Protein AF-A0AAP0RG87-F1 (afdb_monomer)

Foldseek 3Di:
DDDDDDDDDDDDDDDDDDDDDDDDDDDDDPDPPDDPPDDDDDPQPPDPVSVVVVVVVVVVVVVPDDDCVVVPPDDPDDDDDDPPVVPDAADFDWDADPVRDIDTDGDDPDPDPDDDDDDDDPDDPVPDD

Nearest PDB structures (foldseek):
  8e73-assembly1_A  TM=8.965E-01  e=1.143E-07  Vigna radiata
  8bq5-assembly1_AB  TM=8.873E-01  e=6.542E-08  Arabidopsis thaliana
  8yt8-assembly1_D  TM=1.888E-01  e=2.821E+00  Mus musculus

Organism: Liquidambar formosana (NCBI:txid63359)

InterPro domains:
  IPR011249 Metalloenzyme, LuxS/M16 peptidase-like [SSF63411] (90-128)
  IPR050361 Mitochondrial Processing Peptidase/Ubiquinol-cytochrome c Reductase Complex [PTHR11851] (78-129)

Secondary structure (DSSP, 8-state):
---------------------------------PPPPPPPPPPTTSSHHHHHHHHHHHHHHHHSS--GGGGSS--SS------GGG-----EEEEE-TTS-EEEEE--TTT-S--------S--GGG--

Structure (mmCIF, N/CA/C/O backbone):
data_AF-A0AAP0RG87-F1
#
_entry.id   AF-A0AAP0RG87-F1
#
loop_
_atom_site.group_PDB
_atom_site.id
_atom_site.type_symbol
_atom_site.label_atom_id
_atom_site.label_alt_id
_atom_site.label_comp_id
_atom_site.label_asym_id
_atom_site.label_entity_id
_atom_site.label_seq_id
_atom_site.pdbx_PDB_ins_code
_atom_site.Cartn_x
_atom_site.Cartn_y
_atom_site.Cartn_z
_atom_site.occupancy
_atom_site.B_iso_or_equiv
_atom_site.auth_seq_id
_atom_site.auth_comp_id
_atom_site.auth_asym_id
_atom_site.auth_atom_id
_atom_site.pdbx_PDB_model_num
ATOM 1 N N . MET A 1 1 ? 8.189 47.961 -40.232 1.00 39.00 1 MET A N 1
ATOM 2 C CA . MET A 1 1 ? 9.421 48.738 -40.489 1.00 39.00 1 MET A CA 1
ATOM 3 C C . MET A 1 1 ? 10.476 47.765 -41.029 1.00 39.00 1 MET A C 1
ATOM 5 O O . MET A 1 1 ? 11.170 47.160 -40.237 1.00 39.00 1 MET A O 1
ATOM 9 N N . ALA A 1 2 ? 10.445 47.271 -42.273 1.00 48.44 2 ALA A N 1
ATOM 10 C CA . ALA A 1 2 ? 10.658 47.932 -43.572 1.00 48.44 2 ALA A CA 1
ATOM 11 C C . ALA A 1 2 ? 11.937 48.786 -43.612 1.00 48.44 2 ALA A C 1
ATOM 13 O O . ALA A 1 2 ? 11.927 49.818 -42.962 1.00 48.44 2 ALA A O 1
ATOM 14 N N . ILE A 1 3 ? 12.965 48.323 -44.353 1.00 51.34 3 ILE A N 1
ATOM 15 C CA . ILE A 1 3 ? 14.117 49.007 -45.018 1.00 51.34 3 ILE A CA 1
ATOM 16 C C . ILE A 1 3 ? 15.041 47.841 -45.476 1.00 51.34 3 ILE A C 1
ATOM 18 O O . ILE A 1 3 ? 15.583 47.149 -44.626 1.00 51.34 3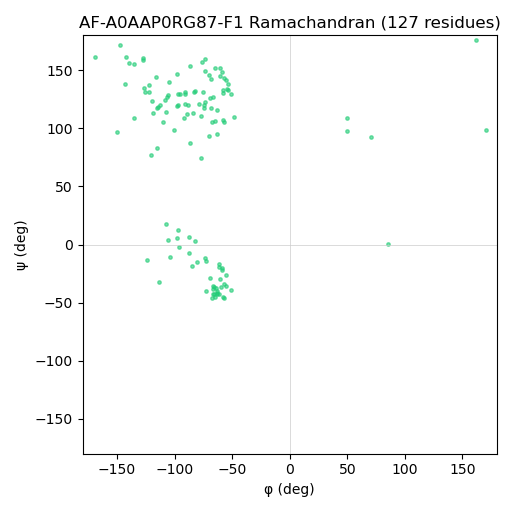 ILE A O 1
ATOM 22 N N . ARG A 1 4 ? 15.093 47.322 -46.717 1.00 48.31 4 ARG A N 1
ATOM 23 C CA . ARG A 1 4 ? 15.443 47.853 -48.059 1.00 48.31 4 ARG A CA 1
ATOM 24 C C . ARG A 1 4 ? 16.773 48.619 -48.128 1.00 48.31 4 ARG A C 1
ATOM 26 O O . ARG A 1 4 ? 16.767 49.819 -47.925 1.00 48.31 4 ARG A O 1
ATOM 33 N N . HIS A 1 5 ? 17.851 47.950 -48.555 1.00 48.91 5 HIS A N 1
ATOM 34 C CA . HIS A 1 5 ? 19.016 48.569 -49.217 1.00 48.91 5 HIS A CA 1
ATOM 35 C C . HIS A 1 5 ? 19.658 47.548 -50.189 1.00 48.91 5 HIS A C 1
ATOM 37 O O . HIS A 1 5 ? 20.165 46.525 -49.751 1.00 48.91 5 HIS A O 1
ATOM 43 N N . LEU A 1 6 ? 19.337 47.582 -51.490 1.00 52.28 6 LEU A N 1
ATOM 44 C CA . LEU A 1 6 ? 19.984 48.315 -52.604 1.00 52.28 6 LEU A CA 1
ATOM 45 C C . LEU A 1 6 ? 21.370 47.766 -53.010 1.00 52.28 6 LEU A C 1
ATOM 47 O O . LEU A 1 6 ? 22.403 48.169 -52.488 1.00 52.28 6 LEU A O 1
ATOM 51 N N . LEU A 1 7 ? 21.356 46.860 -53.998 1.00 49.69 7 LEU A N 1
ATOM 52 C CA . LEU A 1 7 ? 22.506 46.421 -54.794 1.00 49.69 7 LEU A CA 1
ATOM 53 C C . LEU A 1 7 ? 22.804 47.472 -55.874 1.00 49.69 7 LEU A C 1
ATOM 55 O O . LEU A 1 7 ? 21.949 47.735 -56.720 1.00 49.69 7 LEU A O 1
ATOM 59 N N . ASN A 1 8 ? 24.012 48.038 -55.875 1.00 39.75 8 ASN A N 1
ATOM 60 C CA . ASN A 1 8 ? 24.486 48.919 -56.944 1.00 39.75 8 ASN A CA 1
ATOM 61 C C . ASN A 1 8 ? 25.242 48.112 -58.010 1.00 39.75 8 ASN A C 1
ATOM 63 O O . ASN A 1 8 ? 26.363 47.655 -57.797 1.00 39.75 8 ASN A O 1
ATOM 67 N N . LEU A 1 9 ? 24.607 47.970 -59.174 1.00 48.91 9 LEU A N 1
ATOM 68 C CA . LEU A 1 9 ? 25.197 47.499 -60.425 1.00 48.91 9 LEU A CA 1
ATOM 69 C C . LEU A 1 9 ? 26.070 48.605 -61.029 1.00 48.91 9 LEU A C 1
ATOM 71 O O . LEU A 1 9 ? 25.559 49.648 -61.432 1.00 48.91 9 LEU A O 1
ATOM 75 N N . THR A 1 10 ? 27.372 48.366 -61.173 1.00 47.16 10 THR A N 1
ATOM 76 C CA . THR A 1 10 ? 28.251 49.212 -61.991 1.00 47.16 10 THR A CA 1
ATOM 77 C C . THR A 1 10 ? 28.497 48.551 -63.344 1.00 47.16 10 THR A C 1
ATOM 79 O O . THR A 1 10 ? 29.318 47.657 -63.522 1.00 47.16 10 THR A O 1
ATOM 82 N N . ARG A 1 11 ? 27.726 49.015 -64.329 1.00 49.91 11 ARG A N 1
ATOM 83 C CA . ARG A 1 11 ? 27.830 48.673 -65.749 1.00 49.91 11 ARG A CA 1
ATOM 84 C C . ARG A 1 11 ? 28.894 49.581 -66.377 1.00 49.91 11 ARG A C 1
ATOM 86 O O . ARG A 1 11 ? 28.685 50.788 -66.457 1.00 49.91 11 ARG A O 1
ATOM 93 N N . ARG A 1 12 ? 30.033 49.034 -66.814 1.00 50.28 12 ARG A N 1
ATOM 94 C CA . ARG A 1 12 ? 31.008 49.777 -67.637 1.00 50.28 12 ARG A CA 1
ATOM 95 C C . ARG A 1 12 ? 30.703 49.574 -69.127 1.00 50.28 12 ARG A C 1
ATOM 97 O O . ARG A 1 12 ? 30.523 48.428 -69.536 1.00 50.28 12 ARG A O 1
ATOM 104 N N . PRO A 1 13 ? 30.648 50.642 -69.942 1.00 44.91 13 PRO A N 1
ATOM 105 C CA . PRO A 1 13 ? 30.472 50.535 -71.381 1.00 44.91 13 PRO A CA 1
ATOM 106 C C . PRO A 1 13 ? 31.841 50.472 -72.067 1.00 44.91 13 PRO A C 1
ATOM 108 O O . PRO A 1 13 ? 32.687 51.335 -71.845 1.00 44.91 13 PRO A O 1
ATOM 111 N N . HIS A 1 14 ? 32.045 49.496 -72.949 1.00 44.25 14 HIS A N 1
ATOM 112 C CA . HIS A 1 14 ? 33.116 49.566 -73.941 1.00 44.25 14 HIS A CA 1
ATOM 113 C C . HIS A 1 14 ? 32.503 49.690 -75.337 1.00 44.25 14 HIS A C 1
ATOM 115 O O . HIS A 1 14 ? 31.679 48.883 -75.762 1.00 44.25 14 HIS A O 1
ATOM 121 N N . LYS A 1 15 ? 32.871 50.798 -75.983 1.00 51.25 15 LYS A N 1
ATOM 122 C CA . LYS A 1 15 ? 32.462 51.268 -77.308 1.00 51.25 15 LYS A CA 1
ATOM 123 C C . LYS A 1 15 ? 33.148 50.426 -78.402 1.00 51.25 15 LYS A C 1
ATOM 125 O O . LYS A 1 15 ? 34.271 49.977 -78.169 1.00 51.25 15 LYS A O 1
ATOM 130 N N . PRO A 1 16 ? 32.523 50.217 -79.575 1.00 45.22 16 PRO A N 1
ATOM 131 C CA . PRO A 1 16 ? 33.087 49.380 -80.625 1.00 45.22 16 PRO A CA 1
ATOM 132 C C . PRO A 1 16 ? 34.109 50.166 -81.452 1.00 45.22 16 PRO A C 1
ATOM 134 O O . PRO A 1 16 ? 33.824 51.275 -81.902 1.00 45.22 16 PRO A O 1
ATOM 137 N N . SER A 1 17 ? 35.276 49.569 -81.683 1.00 44.00 17 SER A N 1
ATOM 138 C CA . SER A 1 17 ? 36.243 50.049 -82.670 1.00 44.00 17 SER A CA 1
ATOM 139 C C . SER A 1 17 ? 36.275 49.064 -83.831 1.00 44.00 17 SER A C 1
ATOM 141 O O . SER A 1 17 ? 36.790 47.954 -83.717 1.00 44.00 17 SER A O 1
ATOM 143 N N . SER A 1 18 ? 35.662 49.479 -84.935 1.00 48.53 18 SER A N 1
ATOM 144 C CA . SER A 1 18 ? 35.679 48.815 -86.231 1.00 48.53 18 SER A CA 1
ATOM 145 C C . SER A 1 18 ? 37.030 49.014 -86.912 1.00 48.53 18 SER A C 1
ATOM 147 O O . SER A 1 18 ? 37.386 50.149 -87.226 1.00 48.53 18 SER A O 1
ATOM 149 N N . LEU A 1 19 ? 37.731 47.923 -87.212 1.00 46.28 19 LEU A N 1
ATOM 150 C CA . LEU A 1 19 ? 38.788 47.894 -88.220 1.00 46.28 19 LEU A CA 1
ATOM 151 C C . LEU A 1 19 ? 38.605 46.637 -89.075 1.00 46.28 19 LEU A C 1
ATOM 153 O O . LEU A 1 19 ? 38.775 45.504 -88.635 1.00 46.28 19 LEU A O 1
ATOM 157 N N . THR A 1 20 ? 38.178 46.896 -90.302 1.00 49.09 20 THR A N 1
ATOM 158 C CA . THR A 1 20 ? 38.104 46.009 -91.461 1.00 49.09 20 THR A CA 1
ATOM 159 C C . THR A 1 20 ? 39.473 45.432 -91.809 1.00 49.09 20 THR A C 1
ATOM 161 O O . THR A 1 20 ? 40.395 46.223 -91.979 1.00 49.09 20 THR A O 1
ATOM 164 N N . GLN A 1 21 ? 39.586 44.110 -91.997 1.00 52.00 21 GLN A N 1
ATOM 165 C CA . GLN A 1 21 ? 40.579 43.446 -92.865 1.00 52.00 21 GLN A CA 1
ATOM 166 C C . GLN A 1 21 ? 40.248 41.936 -93.046 1.00 52.00 21 GLN A C 1
ATOM 168 O O . GLN A 1 21 ? 39.392 41.417 -92.331 1.00 52.00 21 GLN A O 1
ATOM 173 N N . PRO A 1 22 ? 40.804 41.262 -94.075 1.00 45.44 22 PRO A N 1
ATOM 174 C CA . PRO A 1 22 ? 40.060 40.376 -94.974 1.00 45.44 22 PRO A CA 1
ATOM 175 C C . PRO A 1 22 ? 39.911 38.928 -94.498 1.00 45.44 22 PRO A C 1
ATOM 177 O O . PRO A 1 22 ? 40.762 38.373 -93.803 1.00 45.44 22 PRO A O 1
ATOM 180 N N . ALA A 1 23 ? 38.832 38.303 -94.973 1.00 53.09 23 ALA A N 1
ATOM 181 C CA . ALA A 1 23 ? 38.501 36.900 -94.780 1.00 53.09 23 ALA A CA 1
ATOM 182 C C . ALA A 1 23 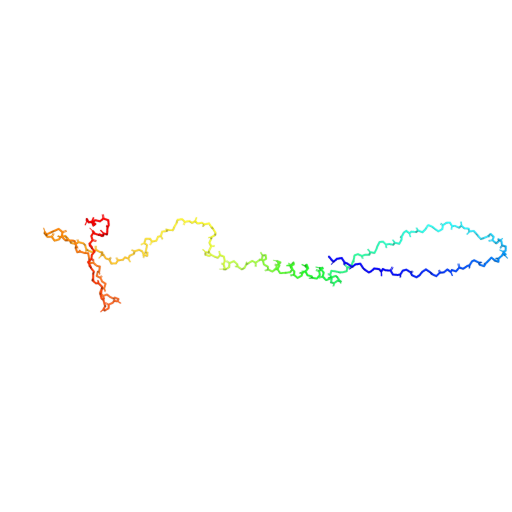? 39.612 35.980 -95.312 1.00 53.09 23 ALA A C 1
ATOM 184 O O . ALA A 1 23 ? 39.768 35.784 -96.517 1.00 53.09 23 ALA A O 1
ATOM 185 N N . ARG A 1 24 ? 40.361 35.371 -94.391 1.00 46.09 24 ARG A N 1
ATOM 186 C CA . ARG A 1 24 ? 41.067 34.118 -94.655 1.00 46.09 24 ARG A CA 1
ATOM 187 C C . ARG A 1 24 ? 40.113 32.985 -94.299 1.00 46.09 24 ARG A C 1
ATOM 189 O O . ARG A 1 24 ? 39.759 32.819 -93.136 1.00 46.09 24 ARG A O 1
ATOM 196 N N . PHE A 1 25 ? 39.681 32.241 -95.312 1.00 49.50 25 PHE A N 1
ATOM 197 C CA . PHE A 1 25 ? 38.940 30.995 -95.150 1.00 49.50 25 PHE A CA 1
ATOM 198 C C . PHE A 1 25 ? 39.835 29.978 -94.430 1.00 49.50 25 PHE A C 1
ATOM 200 O O . PHE A 1 25 ? 40.655 29.307 -95.051 1.00 49.50 25 PHE A O 1
ATOM 207 N N . ALA A 1 26 ? 39.697 29.897 -93.109 1.00 53.50 26 ALA A N 1
ATOM 208 C CA . ALA A 1 26 ? 40.148 28.763 -92.321 1.00 53.50 26 ALA A CA 1
ATOM 209 C C . ALA A 1 26 ? 38.937 27.853 -92.092 1.00 53.50 26 ALA A C 1
ATOM 211 O O . ALA A 1 26 ? 37.864 28.317 -91.710 1.00 53.50 26 ALA A O 1
ATOM 212 N N . SER A 1 27 ? 39.106 26.567 -92.379 1.00 58.94 27 SER A N 1
ATOM 213 C CA . SER A 1 27 ? 38.118 25.505 -92.195 1.00 58.94 27 SER A CA 1
ATOM 214 C C . SER A 1 27 ? 37.479 25.557 -90.800 1.00 58.94 27 SER A C 1
ATOM 216 O O . SER A 1 27 ? 38.133 25.252 -89.802 1.00 58.94 27 SER A O 1
ATOM 218 N N . LEU A 1 28 ? 36.200 25.931 -90.729 1.00 53.94 28 LEU A N 1
ATOM 219 C CA . LEU A 1 28 ? 35.407 25.901 -89.502 1.00 53.94 28 LEU A CA 1
ATOM 220 C C . LEU A 1 28 ? 34.799 24.506 -89.334 1.00 53.94 28 LEU A C 1
ATOM 222 O O . LEU A 1 28 ? 33.677 24.245 -89.761 1.00 53.94 28 LEU A O 1
ATOM 226 N N . SER A 1 29 ? 35.543 23.603 -88.702 1.00 56.94 29 SER A N 1
ATOM 227 C CA . SER A 1 29 ? 34.929 22.437 -88.065 1.00 56.94 29 SER A CA 1
ATOM 228 C C . SER A 1 29 ? 34.083 22.943 -86.889 1.00 56.94 29 SER A C 1
ATOM 230 O O . SER A 1 29 ? 34.620 23.680 -86.056 1.00 56.94 29 SER A O 1
ATOM 232 N N . PRO A 1 30 ? 32.787 22.602 -86.774 1.00 57.03 30 PRO A N 1
ATOM 233 C CA . PRO A 1 30 ? 32.008 22.988 -85.610 1.00 57.03 30 PRO A CA 1
ATOM 234 C C . PRO A 1 30 ? 32.555 22.216 -84.409 1.00 57.03 30 PRO A C 1
ATOM 236 O O . PRO A 1 30 ? 32.344 21.012 -84.275 1.00 57.03 30 PRO A O 1
ATOM 239 N N . ALA A 1 31 ? 33.298 22.899 -83.541 1.00 53.94 31 ALA A N 1
ATOM 240 C CA . ALA A 1 31 ? 33.610 22.362 -82.231 1.00 53.94 31 ALA A CA 1
ATOM 241 C C . ALA A 1 31 ? 32.283 22.251 -81.472 1.00 53.94 31 ALA A C 1
ATOM 243 O O . ALA A 1 31 ? 31.688 23.256 -81.081 1.00 53.94 31 ALA A O 1
ATOM 244 N N . VAL A 1 32 ? 31.794 21.023 -81.315 1.00 57.50 32 VAL A N 1
ATOM 245 C CA . VAL A 1 32 ? 30.712 20.702 -80.387 1.00 57.50 32 VAL A CA 1
ATOM 246 C C . VAL A 1 32 ? 31.179 21.159 -79.009 1.00 57.50 32 VAL A C 1
ATOM 248 O O . VAL A 1 32 ? 32.058 20.546 -78.408 1.00 57.50 32 VAL A O 1
ATOM 251 N N . ALA A 1 33 ? 30.634 22.272 -78.520 1.00 58.12 33 ALA A N 1
ATOM 252 C CA . ALA A 1 33 ? 30.835 22.690 -77.146 1.00 58.12 33 ALA A CA 1
ATOM 253 C C . ALA A 1 33 ? 30.060 21.712 -76.260 1.00 58.12 33 ALA A C 1
ATOM 255 O O . ALA A 1 33 ? 28.855 21.853 -76.052 1.00 58.12 33 ALA A O 1
ATOM 256 N N . THR A 1 34 ? 30.741 20.674 -75.779 1.00 66.81 34 THR A N 1
ATOM 257 C CA . THR A 1 34 ? 30.243 19.852 -74.677 1.00 66.81 34 THR A CA 1
ATOM 258 C C . THR A 1 34 ? 29.839 20.782 -73.530 1.00 66.81 34 THR A C 1
ATOM 260 O O . THR A 1 34 ? 30.642 21.647 -73.163 1.00 66.81 34 THR A O 1
ATOM 263 N N . PRO A 1 35 ? 28.622 20.655 -72.963 1.00 71.31 35 PRO A N 1
ATOM 264 C CA . PRO A 1 35 ? 28.252 21.435 -71.789 1.00 71.31 35 PRO A CA 1
ATOM 265 C C . PRO A 1 35 ? 29.291 21.180 -70.689 1.00 71.31 35 PRO A C 1
ATOM 267 O O . PRO A 1 35 ? 29.762 20.042 -70.569 1.00 71.31 35 PRO A O 1
ATOM 270 N N . PRO A 1 36 ? 29.682 22.205 -69.907 1.00 72.06 36 PRO A N 1
ATOM 271 C CA . PRO A 1 36 ? 30.646 22.005 -68.836 1.00 72.06 36 PRO A CA 1
ATOM 272 C C . PRO A 1 36 ? 30.144 20.875 -67.927 1.00 72.06 36 PRO A C 1
ATOM 274 O O . PRO A 1 36 ? 28.936 20.805 -67.660 1.00 72.06 36 PRO A O 1
ATOM 277 N N . PRO A 1 37 ? 31.030 19.966 -67.482 1.00 75.50 37 PRO A N 1
ATOM 278 C CA . PRO A 1 37 ? 30.628 18.885 -66.597 1.00 75.50 37 PRO A CA 1
ATOM 279 C C . PRO A 1 37 ? 29.922 19.487 -65.382 1.00 75.50 37 PRO A C 1
ATOM 281 O O . PRO A 1 37 ? 30.375 20.489 -64.822 1.00 75.50 37 PRO A O 1
ATOM 284 N N . LYS A 1 38 ? 28.776 18.906 -65.005 1.00 77.31 38 LYS A N 1
ATOM 285 C CA . LYS A 1 38 ? 28.040 19.347 -63.816 1.00 77.31 38 LYS A CA 1
ATOM 286 C C . LYS A 1 38 ? 29.008 19.320 -62.625 1.00 77.31 38 LYS A C 1
ATOM 288 O O . LYS A 1 38 ? 29.721 18.323 -62.484 1.00 77.31 38 LYS A O 1
ATOM 293 N N . PRO A 1 39 ? 29.061 20.379 -61.797 1.00 79.12 39 PRO A N 1
ATOM 294 C CA . PRO A 1 39 ? 29.963 20.398 -60.657 1.00 79.12 39 PRO A CA 1
ATOM 295 C C . PRO A 1 39 ? 29.648 19.203 -59.758 1.00 79.12 39 PRO A C 1
ATOM 297 O O . PRO A 1 39 ? 28.480 18.911 -59.484 1.00 79.12 39 PRO A O 1
ATOM 300 N N . SER A 1 40 ? 30.690 18.489 -59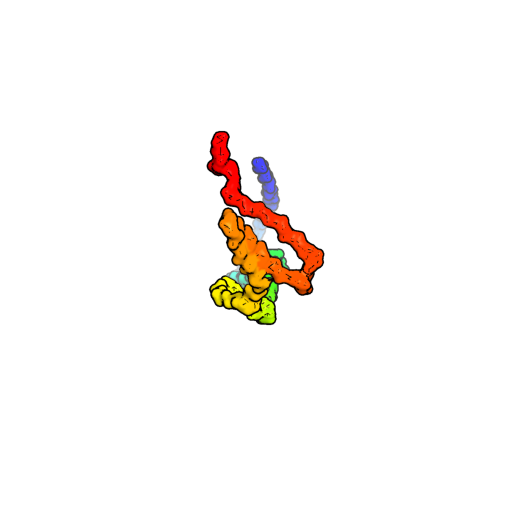.340 1.00 81.38 40 SER A N 1
ATOM 301 C CA . SER A 1 40 ? 30.554 17.406 -58.373 1.00 81.38 40 SER A CA 1
ATOM 302 C C . SER A 1 40 ? 29.996 17.962 -57.060 1.00 81.38 40 SER A C 1
ATOM 304 O O . SER A 1 40 ? 30.328 19.096 -56.698 1.00 81.38 40 SER A O 1
ATOM 306 N N . PRO A 1 41 ? 29.163 17.197 -56.336 1.00 86.12 41 PRO A N 1
ATOM 307 C CA . PRO A 1 41 ? 28.677 17.636 -55.038 1.00 86.12 41 PRO A CA 1
ATOM 308 C C . PRO A 1 41 ? 29.857 17.934 -54.094 1.00 86.12 41 PRO A C 1
ATOM 310 O O . PRO A 1 41 ? 30.878 17.239 -54.156 1.00 86.12 41 PRO A O 1
ATOM 313 N N . PRO A 1 42 ? 29.738 18.968 -53.244 1.00 86.56 42 PRO A N 1
ATOM 314 C CA . PRO A 1 42 ? 30.760 19.291 -52.259 1.00 86.56 42 PRO A CA 1
ATOM 315 C C . PRO A 1 42 ? 30.892 18.164 -51.218 1.00 86.56 42 PRO A C 1
ATOM 317 O O . PRO A 1 42 ? 29.914 17.458 -50.956 1.00 86.56 42 PRO A O 1
ATOM 320 N N . PRO A 1 43 ? 32.074 17.971 -50.606 1.00 85.88 43 PRO A N 1
ATOM 321 C CA . PRO A 1 43 ? 32.238 17.022 -49.514 1.00 85.88 43 PRO A CA 1
ATOM 322 C C . PRO A 1 43 ? 31.345 17.379 -48.307 1.00 85.88 43 PRO A C 1
ATOM 324 O O . PRO A 1 43 ? 31.092 18.564 -48.070 1.00 85.88 43 PRO A O 1
ATOM 327 N N . PRO A 1 44 ? 30.929 16.386 -47.494 1.00 80.62 44 PRO A N 1
ATOM 328 C CA . PRO A 1 44 ? 29.984 16.578 -46.383 1.00 80.62 44 PRO A CA 1
ATOM 329 C C . PRO A 1 44 ? 30.425 17.585 -45.307 1.00 80.62 44 PRO A C 1
ATOM 331 O O . PRO A 1 44 ? 29.594 18.113 -44.579 1.00 80.62 44 PRO A O 1
ATOM 334 N N . ASP A 1 45 ? 31.720 17.885 -45.204 1.00 85.25 45 ASP A N 1
ATOM 335 C CA . ASP A 1 45 ? 32.247 18.853 -44.232 1.00 85.25 45 ASP A CA 1
ATOM 336 C C . ASP A 1 45 ? 32.254 20.308 -44.731 1.00 85.25 45 ASP A C 1
ATOM 338 O O . ASP A 1 45 ? 32.552 21.229 -43.964 1.00 85.25 45 ASP A O 1
ATOM 342 N N . GLN A 1 46 ? 31.935 20.555 -46.007 1.00 87.94 46 GLN A N 1
ATOM 343 C CA . GLN A 1 46 ? 32.070 21.888 -46.597 1.00 87.94 46 GLN A CA 1
ATOM 344 C C . GLN A 1 46 ? 30.993 22.863 -46.101 1.00 87.94 46 GLN A C 1
ATOM 346 O O . GLN A 1 46 ? 31.296 24.025 -45.813 1.00 87.94 46 GLN A O 1
ATOM 351 N N . MET A 1 47 ? 29.744 22.415 -45.959 1.00 91.19 47 MET A N 1
ATOM 352 C CA . MET A 1 47 ? 28.647 23.278 -45.521 1.00 91.19 47 MET A CA 1
ATOM 353 C C . MET A 1 47 ? 28.363 23.130 -44.023 1.00 91.19 47 MET A C 1
ATOM 355 O O . MET A 1 47 ? 28.519 22.069 -43.426 1.00 91.19 47 MET A O 1
ATOM 359 N N . ILE A 1 48 ? 27.950 24.223 -43.370 1.00 92.81 48 ILE A N 1
ATOM 360 C CA . ILE A 1 48 ? 27.673 24.236 -41.918 1.00 92.81 48 ILE A CA 1
ATOM 361 C C . ILE A 1 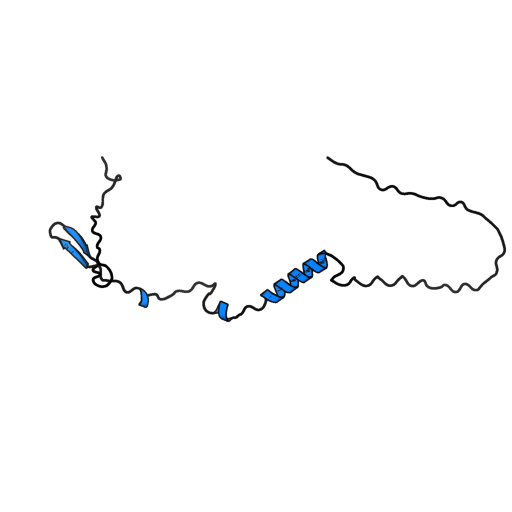48 ? 26.515 23.290 -41.568 1.00 92.81 48 ILE A C 1
ATOM 363 O O . ILE A 1 48 ? 26.591 22.561 -40.585 1.00 92.81 48 ILE A O 1
ATOM 367 N N . TYR A 1 49 ? 25.456 23.279 -42.376 1.00 92.69 49 TYR A N 1
ATOM 368 C CA . TYR A 1 49 ? 24.293 22.417 -42.159 1.00 92.69 49 TYR A CA 1
ATOM 369 C C . TYR A 1 49 ? 24.616 20.929 -42.333 1.00 92.69 49 TYR A C 1
ATOM 371 O O . TYR A 1 49 ? 24.114 20.120 -41.558 1.00 92.69 49 TYR A O 1
ATOM 379 N N . ASP A 1 50 ? 25.497 20.576 -43.271 1.00 92.44 50 ASP A N 1
ATOM 380 C CA . ASP A 1 50 ? 25.922 19.187 -43.478 1.00 92.44 50 ASP A CA 1
ATOM 381 C C . ASP A 1 50 ? 26.729 18.682 -42.274 1.00 92.44 50 ASP A C 1
ATOM 383 O O . ASP A 1 50 ? 26.438 17.614 -41.735 1.00 92.44 50 ASP A O 1
ATOM 387 N N . ARG A 1 51 ? 27.634 19.515 -41.741 1.00 93.06 51 ARG A N 1
ATOM 388 C CA . ARG A 1 51 ? 28.357 19.227 -40.490 1.00 93.06 51 ARG A CA 1
ATOM 389 C C . ARG A 1 51 ? 27.415 18.990 -39.311 1.00 93.06 51 ARG A C 1
ATOM 391 O O . ARG A 1 51 ? 27.580 18.024 -38.569 1.00 93.06 51 ARG A O 1
ATOM 398 N N . LEU A 1 52 ? 26.405 19.846 -39.138 1.00 94.81 52 LEU A N 1
ATOM 399 C CA . LEU A 1 52 ? 25.404 19.667 -38.080 1.00 94.81 52 LEU A CA 1
ATOM 400 C C . LEU A 1 52 ? 24.595 18.377 -38.276 1.00 94.81 52 LEU A C 1
ATOM 402 O O . LEU A 1 52 ? 24.335 17.665 -37.304 1.00 94.81 52 LEU A O 1
ATOM 406 N N . ALA A 1 53 ? 24.233 18.048 -39.517 1.00 94.75 53 ALA A N 1
ATOM 407 C CA . ALA A 1 53 ? 23.524 16.816 -39.835 1.00 94.75 53 ALA A CA 1
ATOM 408 C C . ALA A 1 53 ? 24.364 15.570 -39.505 1.00 94.75 53 ALA A C 1
ATOM 410 O O . ALA A 1 53 ? 23.840 14.637 -38.899 1.00 94.75 53 ALA A O 1
ATOM 411 N N . GLU A 1 54 ? 25.661 15.555 -39.822 1.00 93.88 54 GLU A N 1
ATOM 412 C CA . GLU A 1 54 ? 26.558 14.435 -39.493 1.00 93.88 54 GLU A CA 1
ATOM 413 C C . GLU A 1 54 ? 26.767 14.260 -37.981 1.00 93.88 54 GLU A C 1
ATOM 415 O O . GLU A 1 54 ? 26.775 13.137 -37.463 1.00 93.88 54 GLU A O 1
ATOM 420 N N . VAL A 1 55 ? 26.835 15.359 -37.223 1.00 95.81 55 VAL A N 1
ATOM 421 C CA . VAL A 1 55 ? 26.863 15.298 -35.750 1.00 95.81 55 VAL A CA 1
ATOM 422 C C . VAL A 1 55 ? 25.589 14.647 -35.201 1.00 95.81 55 VAL A C 1
ATOM 424 O O . VAL A 1 55 ? 25.654 13.800 -34.308 1.00 95.81 55 VAL A O 1
ATOM 427 N N . VAL A 1 56 ? 24.417 14.987 -35.741 1.00 96.88 56 VAL A N 1
ATOM 428 C CA . VAL A 1 56 ? 23.156 14.364 -35.311 1.00 96.88 56 VAL A CA 1
ATOM 429 C C . VAL A 1 56 ? 23.110 12.887 -35.706 1.00 96.88 56 VAL A C 1
ATOM 431 O O . VAL A 1 56 ? 22.803 12.048 -34.859 1.00 96.88 56 VAL A O 1
ATOM 434 N N . LYS A 1 57 ? 23.474 12.543 -36.948 1.00 96.50 57 LYS A N 1
ATOM 435 C CA . LYS A 1 57 ? 23.517 11.151 -37.428 1.00 96.50 57 LYS A CA 1
ATOM 436 C C . LYS A 1 57 ? 24.450 10.287 -36.584 1.00 96.50 57 LYS A C 1
ATOM 438 O O . LYS A 1 57 ? 24.062 9.197 -36.177 1.00 96.50 57 LYS A O 1
ATOM 443 N N . SER A 1 58 ? 25.648 10.775 -36.261 1.00 95.62 58 SER A N 1
ATOM 444 C CA . SER A 1 58 ? 26.594 10.043 -35.406 1.00 95.62 58 SER A CA 1
ATOM 445 C C . SER A 1 58 ? 26.063 9.849 -33.982 1.00 95.62 58 SER A C 1
ATOM 447 O O . SER A 1 58 ? 26.225 8.771 -33.405 1.00 95.62 58 SER A O 1
ATOM 449 N N . LYS A 1 59 ? 25.355 10.843 -33.425 1.00 96.88 59 LY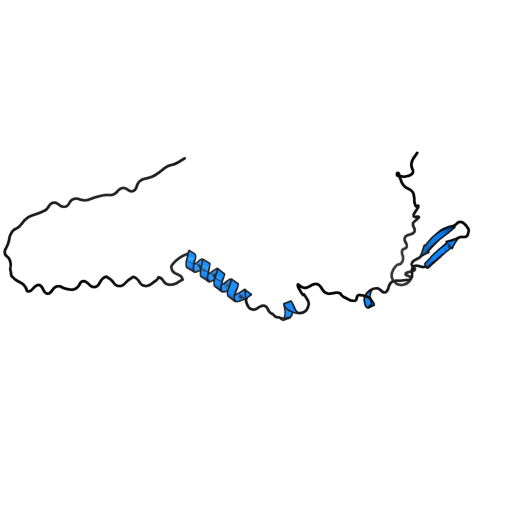S A N 1
ATOM 450 C CA . LYS A 1 59 ? 24.697 10.718 -32.118 1.00 96.88 59 LYS A CA 1
ATOM 451 C C . LYS A 1 59 ? 23.567 9.689 -32.140 1.00 96.88 59 LYS A C 1
ATOM 453 O O . LYS A 1 59 ? 23.479 8.904 -31.200 1.00 96.88 59 LYS A O 1
ATOM 458 N N . LEU A 1 60 ? 22.739 9.672 -33.185 1.00 96.94 60 LEU A N 1
ATOM 459 C CA . LEU A 1 60 ? 21.674 8.677 -33.353 1.00 96.94 60 LEU A CA 1
ATOM 460 C C . LEU A 1 60 ? 22.250 7.270 -33.535 1.00 96.94 60 LEU A C 1
ATOM 462 O O . LEU A 1 60 ? 21.855 6.371 -32.803 1.00 96.94 60 LEU A O 1
ATOM 466 N N . LYS A 1 61 ? 23.277 7.111 -34.379 1.00 96.50 61 LYS A N 1
ATOM 467 C CA . LYS A 1 61 ? 24.000 5.842 -34.563 1.00 96.50 61 LYS A CA 1
ATOM 468 C C . LYS A 1 61 ? 24.560 5.292 -33.248 1.00 96.50 61 LYS A C 1
ATOM 470 O O . LYS A 1 61 ? 24.572 4.087 -33.019 1.00 96.50 61 LYS A O 1
ATOM 475 N N . ARG A 1 62 ? 25.011 6.173 -32.348 1.00 94.38 62 ARG A N 1
ATOM 476 C CA . ARG A 1 62 ? 25.458 5.781 -31.003 1.00 94.38 62 ARG A CA 1
ATOM 477 C C . ARG A 1 62 ? 24.308 5.308 -30.101 1.00 94.38 62 ARG A C 1
ATOM 479 O O . ARG A 1 62 ? 24.556 4.515 -29.203 1.00 94.38 62 ARG A O 1
ATOM 486 N N . LEU A 1 63 ? 23.086 5.799 -30.306 1.00 94.25 63 LEU A N 1
ATOM 487 C CA . LEU A 1 63 ? 21.901 5.437 -29.515 1.00 94.25 63 LEU A CA 1
ATOM 488 C C . LEU A 1 63 ? 21.197 4.162 -30.006 1.00 94.25 63 LEU A C 1
ATOM 490 O O . LEU A 1 63 ? 20.440 3.577 -29.240 1.00 94.25 63 LEU A O 1
ATOM 494 N N . GLU A 1 64 ? 21.440 3.726 -31.244 1.00 95.31 64 GLU A N 1
ATOM 495 C CA . GLU A 1 64 ? 20.780 2.556 -31.853 1.00 95.31 64 GLU A CA 1
ATOM 496 C C . GLU A 1 64 ? 21.028 1.239 -31.104 1.00 95.31 64 GLU A C 1
ATOM 498 O O . GLU A 1 64 ? 20.169 0.362 -31.116 1.00 95.31 64 GLU A O 1
ATOM 503 N N . ASN A 1 65 ? 22.179 1.099 -30.438 1.00 94.38 65 ASN A N 1
ATOM 504 C CA . ASN A 1 65 ? 22.599 -0.146 -29.794 1.00 94.38 65 ASN A CA 1
ATOM 505 C C . ASN A 1 65 ? 22.674 0.028 -28.267 1.00 94.38 65 ASN A C 1
ATOM 507 O O . ASN A 1 65 ? 23.757 0.303 -27.738 1.00 94.38 65 ASN A O 1
ATOM 511 N N . PRO A 1 66 ? 21.548 -0.089 -27.539 1.00 92.25 66 PRO A N 1
ATOM 512 C CA . PRO A 1 66 ? 21.563 -0.031 -26.083 1.00 92.25 66 PRO A CA 1
ATOM 513 C C . PRO A 1 66 ? 22.229 -1.281 -25.490 1.00 92.25 66 PRO A C 1
ATOM 515 O O . PRO A 1 66 ? 22.080 -2.387 -26.007 1.00 92.25 66 PRO A O 1
ATOM 518 N N . ASP A 1 67 ? 22.925 -1.118 -24.363 1.00 95.31 67 ASP A N 1
ATOM 519 C CA . ASP A 1 67 ? 23.437 -2.256 -23.590 1.00 95.31 67 ASP A CA 1
ATOM 520 C C . ASP A 1 67 ? 22.244 -3.015 -22.957 1.00 95.31 67 ASP A C 1
ATOM 522 O O . ASP A 1 67 ? 21.522 -2.437 -22.130 1.00 95.31 67 ASP A O 1
ATOM 526 N N . PRO A 1 68 ? 22.015 -4.300 -23.313 1.00 93.69 68 PRO A N 1
ATOM 527 C CA . PRO A 1 68 ? 20.855 -5.072 -22.859 1.00 93.69 68 PRO A CA 1
ATOM 528 C C . PRO A 1 68 ? 20.815 -5.248 -21.339 1.00 93.69 68 PRO A C 1
ATOM 530 O O . PRO A 1 68 ? 19.746 -5.482 -20.772 1.00 93.69 68 PRO A O 1
ATOM 533 N N . ARG A 1 69 ? 21.947 -5.075 -20.644 1.00 95.75 69 ARG A N 1
ATOM 534 C CA . ARG A 1 69 ? 22.008 -5.105 -19.180 1.00 95.75 69 ARG A CA 1
ATOM 535 C C . ARG A 1 69 ? 21.080 -4.073 -18.535 1.00 95.75 69 ARG A C 1
ATOM 537 O O . ARG A 1 69 ? 20.519 -4.353 -17.477 1.00 95.75 69 ARG A O 1
ATOM 544 N N . PHE A 1 70 ? 20.894 -2.909 -19.161 1.00 94.88 70 PHE A N 1
ATOM 545 C CA . PHE A 1 70 ? 20.008 -1.857 -18.648 1.00 94.88 70 PHE A CA 1
ATOM 546 C C . PHE A 1 70 ? 18.524 -2.094 -18.963 1.00 94.88 70 PHE A C 1
ATOM 548 O O . PHE A 1 70 ? 17.671 -1.480 -18.330 1.00 94.88 70 PHE A O 1
ATOM 555 N N . LEU A 1 71 ? 18.200 -3.004 -19.888 1.00 94.25 71 LEU A N 1
ATOM 556 C CA . LEU A 1 71 ? 16.825 -3.333 -20.289 1.00 94.25 71 LEU A CA 1
ATOM 557 C C . LEU A 1 71 ? 16.277 -4.585 -19.582 1.00 94.25 71 LEU A C 1
ATOM 559 O O . LEU A 1 71 ? 15.190 -5.053 -19.897 1.00 94.25 71 LEU A O 1
ATOM 563 N N . ARG A 1 72 ? 17.029 -5.150 -18.628 1.00 95.62 72 ARG A N 1
ATOM 564 C CA . ARG A 1 72 ? 16.746 -6.468 -18.040 1.00 95.62 72 ARG A CA 1
ATOM 565 C C . ARG A 1 72 ? 15.455 -6.544 -17.218 1.00 95.62 72 ARG A C 1
ATOM 567 O O . ARG A 1 72 ? 14.812 -7.587 -17.223 1.00 95.62 72 ARG A O 1
ATOM 574 N N . TYR A 1 73 ? 15.129 -5.500 -16.456 1.00 94.94 73 TYR A N 1
ATOM 575 C CA . TYR A 1 73 ? 14.066 -5.562 -15.438 1.00 94.94 73 TYR A CA 1
ATOM 576 C C . TYR A 1 73 ? 12.850 -4.689 -15.753 1.00 94.94 73 TYR A C 1
ATOM 578 O O . TYR A 1 73 ? 11.736 -5.038 -15.377 1.00 94.94 73 TYR A O 1
ATOM 586 N N . ALA A 1 74 ? 13.050 -3.550 -16.415 1.00 93.81 74 ALA A N 1
ATOM 587 C CA . ALA A 1 74 ? 11.966 -2.629 -16.726 1.00 93.81 74 ALA A CA 1
ATOM 588 C C . ALA A 1 74 ? 11.231 -3.078 -17.997 1.00 93.81 74 ALA A C 1
ATOM 590 O O . ALA A 1 74 ? 11.858 -3.329 -19.023 1.00 93.81 74 ALA A O 1
ATOM 591 N N . SER A 1 75 ? 9.901 -3.131 -17.936 1.00 94.25 75 SER A N 1
ATOM 592 C CA . SER A 1 75 ? 9.032 -3.381 -19.087 1.00 94.25 75 SER A CA 1
ATOM 593 C C . SER A 1 75 ? 8.059 -2.212 -19.251 1.00 94.25 75 SER A C 1
ATOM 595 O O . SER A 1 75 ? 7.496 -1.762 -18.253 1.00 94.25 75 SER A O 1
ATOM 597 N N . PRO A 1 76 ? 7.813 -1.726 -20.482 1.00 96.81 76 PRO A N 1
ATOM 598 C CA . PRO A 1 76 ? 6.777 -0.727 -20.742 1.00 96.81 76 PRO A CA 1
ATOM 599 C C . PRO A 1 76 ? 5.357 -1.314 -20.674 1.00 96.81 76 PRO A C 1
ATOM 601 O O . PRO A 1 76 ? 4.384 -0.565 -20.664 1.00 96.81 76 PRO A O 1
ATOM 604 N N . HIS A 1 77 ? 5.226 -2.643 -20.636 1.00 96.50 77 HIS A N 1
ATOM 605 C CA . HIS A 1 77 ? 3.940 -3.327 -20.574 1.00 96.50 77 HIS A CA 1
ATOM 606 C C . HIS A 1 77 ? 3.613 -3.698 -19.123 1.00 96.50 77 HIS A C 1
ATOM 608 O O . HIS A 1 77 ? 4.381 -4.457 -18.516 1.00 96.50 77 HIS A O 1
ATOM 614 N N . PRO A 1 78 ? 2.498 -3.197 -18.559 1.00 95.94 78 PRO A N 1
ATOM 615 C CA . PRO A 1 78 ? 2.085 -3.552 -17.211 1.00 95.94 78 PRO A CA 1
ATOM 616 C C . PRO A 1 78 ? 1.653 -5.019 -17.154 1.00 95.94 78 PRO A C 1
ATOM 618 O O . PRO A 1 78 ? 1.023 -5.541 -18.073 1.00 95.94 78 PRO A O 1
ATOM 621 N N . THR A 1 79 ? 1.984 -5.679 -16.049 1.00 95.12 79 THR A N 1
ATOM 622 C CA . THR A 1 79 ? 1.614 -7.070 -15.771 1.00 95.12 79 THR A CA 1
ATOM 623 C C . THR A 1 79 ? 1.112 -7.177 -14.336 1.00 95.12 79 THR A C 1
ATOM 625 O O . THR A 1 79 ? 1.441 -6.338 -13.496 1.00 95.12 79 THR A O 1
ATOM 628 N N . LEU A 1 80 ? 0.283 -8.183 -14.054 1.00 97.50 80 LEU A N 1
ATOM 629 C CA . LEU A 1 80 ? -0.142 -8.466 -12.686 1.00 97.50 80 LEU A CA 1
ATOM 630 C C . LEU A 1 80 ? 1.027 -9.098 -11.927 1.00 97.50 80 LEU A C 1
ATOM 632 O O . LEU A 1 80 ? 1.552 -10.127 -12.349 1.00 97.50 80 LEU A O 1
ATOM 636 N N . ALA A 1 81 ? 1.423 -8.478 -10.819 1.00 94.94 81 ALA A N 1
ATOM 637 C CA . ALA A 1 81 ? 2.470 -8.976 -9.939 1.00 94.94 81 ALA A CA 1
ATOM 638 C C . ALA A 1 81 ? 1.859 -9.563 -8.662 1.00 94.94 81 ALA A C 1
ATOM 640 O O . ALA A 1 81 ? 0.913 -9.008 -8.103 1.00 94.94 81 ALA A O 1
ATOM 641 N N . ASP A 1 82 ? 2.419 -10.679 -8.196 1.00 97.44 82 ASP A N 1
ATOM 642 C CA . AS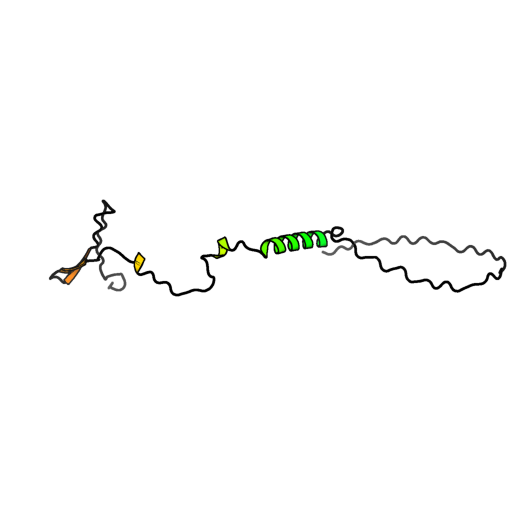P A 1 82 ? 2.091 -11.246 -6.892 1.00 97.44 82 ASP A CA 1
ATOM 643 C C . ASP A 1 82 ? 2.999 -10.635 -5.817 1.00 97.44 82 ASP A C 1
ATOM 645 O O . ASP A 1 82 ? 4.227 -10.741 -5.875 1.00 97.44 82 ASP A O 1
ATOM 649 N N . HIS A 1 83 ? 2.383 -9.985 -4.832 1.00 97.75 83 HIS A N 1
ATOM 650 C CA . HIS A 1 83 ? 3.068 -9.361 -3.703 1.00 9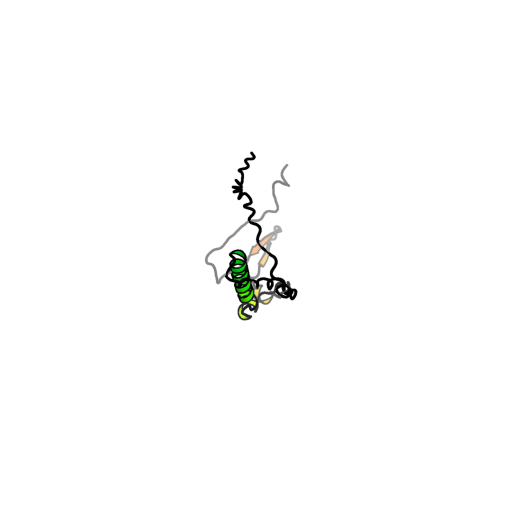7.75 83 HIS A CA 1
ATOM 651 C C . HIS A 1 83 ? 2.910 -10.153 -2.397 1.00 97.75 83 HIS A C 1
ATOM 653 O O . HIS A 1 83 ? 3.426 -9.721 -1.373 1.00 97.75 83 HIS A O 1
ATOM 659 N N . THR A 1 84 ? 2.261 -11.322 -2.409 1.00 97.69 84 THR A N 1
ATOM 660 C CA . THR A 1 84 ? 1.890 -12.086 -1.201 1.00 97.69 84 THR A CA 1
ATOM 661 C C . THR A 1 84 ? 3.061 -12.305 -0.238 1.00 97.69 84 THR A C 1
ATOM 663 O O . THR A 1 84 ? 2.901 -12.163 0.971 1.00 97.69 84 THR A O 1
ATOM 666 N N . ASN A 1 85 ? 4.261 -12.569 -0.764 1.00 97.00 85 ASN A N 1
ATOM 667 C CA . ASN A 1 85 ? 5.472 -12.790 0.034 1.00 97.00 85 ASN A CA 1
ATOM 668 C C . ASN A 1 85 ? 5.852 -11.581 0.918 1.00 97.00 85 ASN A C 1
ATOM 670 O O . ASN A 1 85 ? 6.284 -11.759 2.053 1.00 97.00 85 ASN A O 1
ATOM 674 N N . ILE A 1 86 ? 5.644 -10.354 0.430 1.00 96.81 86 ILE A N 1
ATOM 675 C CA . ILE A 1 86 ? 6.044 -9.120 1.127 1.00 96.81 86 ILE A CA 1
ATOM 676 C C . ILE A 1 86 ? 4.915 -8.483 1.948 1.00 96.81 86 ILE A C 1
ATOM 678 O O . ILE A 1 86 ? 5.141 -7.471 2.604 1.00 96.81 86 ILE A O 1
ATOM 682 N N . LEU A 1 87 ? 3.707 -9.051 1.925 1.00 96.81 87 LEU A N 1
ATOM 683 C CA . LEU A 1 87 ? 2.537 -8.506 2.629 1.00 96.81 87 LEU A CA 1
ATOM 684 C C . LEU A 1 87 ? 2.418 -8.980 4.086 1.00 96.81 87 LEU A C 1
ATOM 686 O O . LEU A 1 87 ? 1.422 -8.695 4.745 1.00 96.81 87 LEU A O 1
ATOM 690 N N . SER A 1 88 ? 3.416 -9.698 4.605 1.00 93.69 88 SER A N 1
ATOM 691 C CA . SER A 1 88 ? 3.447 -10.098 6.012 1.00 93.69 88 SER A CA 1
ATOM 692 C C . SER A 1 88 ? 3.528 -8.870 6.925 1.00 93.69 88 SER A C 1
ATOM 694 O O . SER A 1 88 ? 4.544 -8.176 6.954 1.00 93.69 88 SER A O 1
ATOM 696 N N . SER A 1 89 ? 2.491 -8.652 7.731 1.00 93.12 89 SER A N 1
ATOM 697 C CA . SER A 1 89 ? 2.427 -7.616 8.764 1.00 93.12 89 SER A CA 1
ATOM 698 C C . SER A 1 89 ? 2.027 -8.221 10.117 1.00 93.12 89 SER A C 1
ATOM 700 O O . SER A 1 89 ? 1.471 -9.325 10.160 1.00 93.12 89 SER A O 1
ATOM 702 N N . PRO A 1 90 ? 2.290 -7.537 11.246 1.00 94.00 90 PRO A N 1
ATOM 703 C CA . PRO A 1 90 ? 1.764 -7.974 12.529 1.00 94.00 90 PRO A CA 1
ATOM 704 C C . PRO A 1 90 ? 0.233 -8.025 12.505 1.00 94.00 90 PRO A C 1
ATOM 706 O O . PRO A 1 90 ? -0.439 -7.249 11.826 1.00 94.00 90 PRO A O 1
ATOM 709 N N . GLN A 1 91 ? -0.328 -8.955 13.271 1.00 94.75 91 GLN A N 1
ATOM 710 C CA . GLN A 1 91 ? -1.771 -9.120 13.358 1.00 94.75 91 GLN A CA 1
AT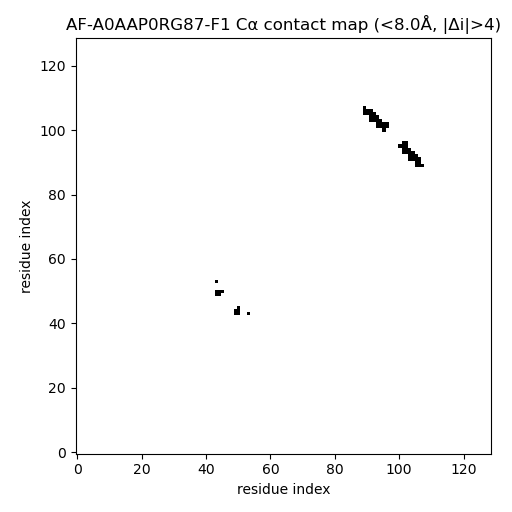OM 711 C C . GLN A 1 91 ? -2.412 -7.928 14.079 1.00 94.75 91 GLN A C 1
ATOM 713 O O . GLN A 1 91 ? -2.099 -7.662 15.243 1.00 94.75 91 GLN A O 1
ATOM 718 N N . THR A 1 92 ? -3.400 -7.297 13.445 1.00 97.19 92 THR A N 1
ATOM 719 C CA . THR A 1 92 ? -4.310 -6.372 14.125 1.00 97.19 92 THR A CA 1
ATOM 720 C C . THR A 1 92 ? -5.340 -7.166 14.929 1.00 97.19 92 THR A C 1
ATOM 722 O O . THR A 1 92 ? -6.213 -7.836 14.375 1.00 97.19 92 THR A O 1
ATOM 725 N N . ARG A 1 93 ? -5.250 -7.112 16.258 1.00 97.81 93 ARG A N 1
ATOM 726 C CA . ARG A 1 93 ? -6.221 -7.735 17.165 1.00 97.81 93 ARG A CA 1
ATOM 727 C C . ARG A 1 93 ? -7.310 -6.733 17.504 1.00 97.81 93 ARG A C 1
ATOM 729 O O . ARG A 1 93 ? -7.017 -5.685 18.074 1.00 97.81 93 ARG A O 1
ATOM 736 N N . VAL A 1 94 ? -8.555 -7.075 17.185 1.00 98.19 94 VAL A N 1
ATOM 737 C CA . VAL A 1 94 ? -9.729 -6.251 17.491 1.00 98.19 94 VAL A CA 1
ATOM 738 C C . VAL A 1 94 ? -10.534 -6.916 18.597 1.00 98.19 94 VAL A C 1
ATOM 740 O O . VAL A 1 94 ? -10.950 -8.065 18.464 1.00 98.19 94 VAL A O 1
ATOM 743 N N . THR A 1 95 ? -10.775 -6.188 19.680 1.00 98.50 95 THR A N 1
ATOM 744 C CA . THR A 1 95 ? -11.673 -6.598 20.760 1.00 98.50 95 THR A CA 1
ATOM 745 C C . THR A 1 95 ? -12.845 -5.630 20.844 1.00 98.50 95 THR A C 1
ATOM 747 O O . THR A 1 95 ? -12.701 -4.434 20.594 1.00 98.50 95 THR A O 1
ATOM 750 N N . THR A 1 96 ? -14.028 -6.151 21.168 1.00 98.56 96 THR A N 1
ATOM 751 C CA . THR A 1 96 ? -15.220 -5.334 21.428 1.00 98.56 96 THR A CA 1
ATOM 752 C C . THR A 1 96 ? -15.587 -5.502 22.891 1.00 98.56 96 THR A C 1
ATOM 754 O O . THR A 1 96 ? -15.838 -6.616 23.348 1.00 98.56 96 THR A O 1
ATOM 757 N N . LEU A 1 97 ? -15.560 -4.403 23.634 1.00 98.44 97 LEU A N 1
ATOM 758 C CA . LEU A 1 97 ? -15.922 -4.371 25.044 1.00 98.44 97 LEU A CA 1
ATOM 759 C C . LEU A 1 97 ? -17.452 -4.495 25.210 1.00 98.44 97 LEU A C 1
ATOM 761 O O . LEU A 1 97 ? -18.191 -4.178 24.275 1.00 98.44 97 LEU A O 1
ATOM 765 N N . PRO A 1 98 ? -17.966 -4.894 26.393 1.00 98.62 98 PRO A N 1
ATOM 766 C CA . PRO A 1 98 ? -19.410 -5.055 26.623 1.00 98.62 98 PRO A CA 1
ATOM 767 C C . PRO A 1 98 ? -20.243 -3.783 26.403 1.00 98.62 98 PRO A C 1
ATOM 769 O O . PRO A 1 98 ? -21.440 -3.863 26.159 1.00 98.62 98 PRO A O 1
ATOM 772 N N . ASN A 1 99 ? -19.612 -2.609 26.470 1.00 97.88 99 ASN A N 1
ATOM 773 C CA . ASN A 1 99 ? -20.234 -1.317 26.176 1.00 97.88 99 ASN A CA 1
ATOM 774 C C . ASN A 1 99 ? -20.281 -0.980 24.669 1.00 97.88 99 ASN A C 1
ATOM 776 O O . ASN A 1 99 ? -20.691 0.118 24.309 1.00 97.88 99 ASN A O 1
ATOM 780 N N . GLY A 1 100 ? -19.826 -1.881 23.794 1.00 97.94 100 GLY A N 1
ATOM 781 C CA . GLY A 1 100 ? -19.769 -1.676 22.345 1.00 97.94 100 GLY A CA 1
ATOM 782 C C . GLY A 1 100 ? -18.514 -0.955 21.840 1.00 97.94 100 GLY A C 1
ATOM 783 O O . GLY A 1 100 ? -18.373 -0.764 20.632 1.00 97.94 100 GLY A O 1
ATOM 784 N N . LEU A 1 101 ? -17.577 -0.572 22.717 1.00 98.31 101 LEU A N 1
ATOM 785 C CA . LEU A 1 101 ? -16.338 0.096 22.310 1.00 98.31 101 LEU A CA 1
ATOM 786 C C . LEU A 1 101 ? -15.357 -0.902 21.680 1.00 98.31 101 LEU A C 1
ATOM 788 O O . LEU A 1 101 ? -15.077 -1.958 22.248 1.00 98.31 101 LEU A O 1
ATOM 792 N N . ARG A 1 102 ? -14.805 -0.548 20.514 1.00 98.50 102 ARG A N 1
ATOM 793 C CA . ARG A 1 102 ? -13.806 -1.357 19.801 1.00 98.50 102 ARG A CA 1
ATOM 794 C C . ARG A 1 102 ? -12.392 -0.891 20.135 1.00 98.50 102 ARG A C 1
ATOM 796 O O . ARG A 1 102 ? -12.090 0.291 20.006 1.00 98.50 102 ARG A O 1
ATOM 803 N N . VAL A 1 103 ? -11.524 -1.829 20.506 1.00 98.44 103 VAL A N 1
ATOM 804 C CA . VAL A 1 103 ? -10.089 -1.603 20.716 1.00 98.44 103 VAL A CA 1
ATOM 805 C C . VAL A 1 103 ? -9.322 -2.419 19.680 1.00 98.44 103 VAL A C 1
ATOM 807 O O . VAL A 1 103 ? -9.419 -3.644 19.657 1.00 98.44 103 VAL A O 1
ATOM 810 N N . ALA A 1 104 ? -8.572 -1.744 18.810 1.00 98.31 104 ALA A N 1
ATOM 811 C CA . ALA A 1 104 ? -7.695 -2.374 17.827 1.00 98.31 104 ALA A CA 1
ATOM 812 C C . ALA A 1 104 ? -6.235 -2.190 18.256 1.00 98.31 104 ALA A C 1
ATOM 814 O O . ALA A 1 104 ? -5.808 -1.069 18.523 1.00 98.31 104 ALA A O 1
ATOM 815 N N . THR A 1 105 ? -5.475 -3.282 18.336 1.00 97.19 105 THR A N 1
ATOM 816 C CA . THR A 1 105 ? -4.051 -3.253 18.696 1.00 97.19 105 THR A CA 1
ATOM 817 C C . THR A 1 105 ? -3.214 -3.980 17.653 1.00 97.19 105 THR A C 1
ATOM 819 O O . THR A 1 105 ? -3.547 -5.087 17.236 1.00 97.19 105 THR A O 1
ATOM 822 N N . GLU A 1 106 ? -2.105 -3.367 17.254 1.00 96.06 106 GLU A N 1
ATOM 823 C CA . GLU A 1 106 ? -1.056 -3.989 16.449 1.00 96.06 106 GLU A CA 1
ATOM 824 C C . GLU A 1 106 ? 0.228 -3.971 17.282 1.00 96.06 106 GLU A C 1
ATOM 826 O O . GLU A 1 106 ? 0.729 -2.912 17.652 1.00 96.06 106 GLU A O 1
ATOM 831 N N . SER A 1 107 ? 0.709 -5.150 17.679 1.00 92.88 107 SER A N 1
ATOM 832 C CA . SER A 1 107 ? 1.849 -5.266 18.596 1.00 92.88 107 SER A CA 1
ATOM 833 C C . SER A 1 107 ? 3.139 -5.506 17.824 1.00 92.88 107 SER A C 1
ATOM 835 O O . SER A 1 107 ? 3.278 -6.539 17.171 1.00 92.88 107 SER A O 1
ATOM 837 N N . TYR A 1 108 ? 4.100 -4.588 17.960 1.00 90.38 108 TYR A N 1
ATOM 838 C CA . TYR A 1 108 ? 5.414 -4.680 17.323 1.00 90.38 108 TYR A CA 1
ATOM 839 C C . TYR A 1 108 ? 6.549 -4.679 18.371 1.00 90.38 108 TYR A C 1
ATOM 841 O O . TYR A 1 108 ? 7.214 -3.665 18.577 1.00 90.38 108 TYR A O 1
ATOM 849 N N . PRO A 1 109 ? 6.803 -5.809 19.061 1.00 77.56 109 PRO A N 1
ATOM 850 C CA . PRO A 1 109 ? 7.773 -5.865 20.160 1.00 77.56 109 PRO A CA 1
ATOM 851 C C . PRO A 1 109 ? 9.246 -5.791 19.714 1.00 77.56 109 PRO A C 1
ATOM 853 O O . PRO A 1 109 ? 10.117 -5.587 20.552 1.00 77.56 109 PRO A O 1
ATOM 856 N N . GLY A 1 110 ? 9.543 -5.977 18.420 1.00 76.62 110 GLY A N 1
ATOM 857 C CA . GLY A 1 110 ? 10.914 -6.138 17.916 1.00 76.62 110 GLY A CA 1
ATOM 858 C C . GLY A 1 110 ? 11.553 -4.937 17.205 1.00 76.62 110 G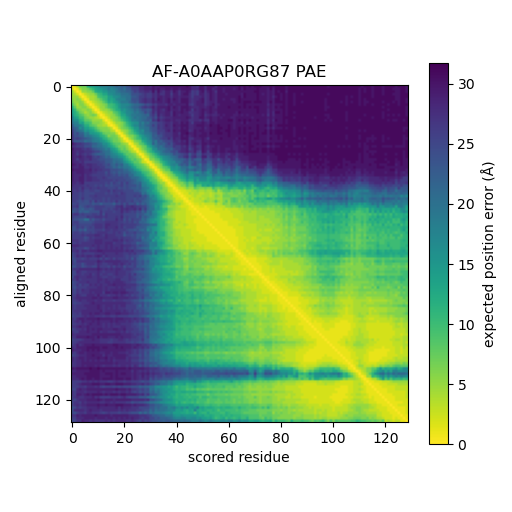LY A C 1
ATOM 859 O O . GLY A 1 110 ? 12.748 -4.999 16.945 1.00 76.62 110 GLY A O 1
ATOM 860 N N . ALA A 1 111 ? 10.812 -3.872 16.867 1.00 68.19 111 ALA A N 1
ATOM 861 C CA . ALA A 1 111 ? 11.362 -2.745 16.086 1.00 68.19 111 ALA A CA 1
ATOM 862 C C . ALA A 1 111 ? 11.227 -1.368 16.733 1.00 68.19 111 ALA A C 1
ATOM 864 O O . ALA A 1 111 ? 11.877 -0.435 16.267 1.00 68.19 111 ALA A O 1
ATOM 865 N N . THR A 1 112 ? 10.419 -1.196 17.780 1.00 73.88 112 THR A N 1
ATOM 866 C CA . THR A 1 112 ? 10.127 0.144 18.305 1.00 73.88 112 THR A CA 1
ATOM 867 C C . THR A 1 112 ? 10.009 0.163 19.821 1.00 73.88 112 THR A C 1
ATOM 869 O O . THR A 1 112 ? 9.363 -0.692 20.418 1.00 73.88 112 THR A O 1
ATOM 872 N N . PHE A 1 113 ? 10.586 1.201 20.431 1.00 86.81 113 PHE A N 1
ATOM 873 C CA . PHE A 1 113 ? 10.456 1.526 21.859 1.00 86.81 113 PHE A CA 1
ATOM 874 C C . PHE A 1 113 ? 9.383 2.595 22.123 1.00 86.81 113 PHE A C 1
ATOM 876 O O . PHE A 1 113 ? 9.329 3.183 23.200 1.00 86.81 113 PHE A O 1
ATOM 883 N N . THR A 1 114 ? 8.557 2.894 21.121 1.00 92.50 114 THR A N 1
ATOM 884 C CA . THR A 1 114 ? 7.533 3.939 21.157 1.00 92.50 114 THR A CA 1
ATOM 885 C C . THR A 1 114 ? 6.183 3.365 20.744 1.00 92.50 114 THR A C 1
ATOM 887 O O . THR A 1 114 ? 6.106 2.318 20.102 1.00 92.50 114 THR A O 1
ATOM 890 N N . ALA A 1 115 ? 5.109 4.051 21.131 1.00 93.06 115 ALA A N 1
ATOM 891 C CA . ALA A 1 115 ? 3.746 3.683 20.778 1.00 93.06 115 ALA A CA 1
ATOM 892 C C . ALA A 1 115 ? 2.929 4.931 20.432 1.00 93.06 115 ALA A C 1
ATOM 894 O O . ALA A 1 115 ? 3.222 6.036 20.891 1.00 93.06 115 ALA A O 1
ATOM 895 N N . THR A 1 116 ? 1.876 4.740 19.642 1.00 95.06 116 THR A N 1
ATOM 896 C CA . THR A 1 116 ? 0.851 5.753 19.385 1.00 95.06 116 THR A CA 1
ATOM 897 C C . THR A 1 116 ? -0.493 5.188 19.804 1.00 95.06 116 THR A C 1
ATOM 899 O O . THR A 1 116 ? -0.839 4.064 19.450 1.00 95.06 116 THR A O 1
ATOM 902 N N . VAL A 1 117 ? -1.243 5.974 20.570 1.00 97.19 117 VAL A N 1
ATOM 903 C CA . VAL A 1 117 ? -2.585 5.627 21.035 1.00 97.19 117 VAL A CA 1
ATOM 904 C C . VAL A 1 117 ? -3.515 6.757 20.621 1.00 97.19 117 VAL A C 1
ATOM 906 O O . VAL A 1 117 ? -3.196 7.926 20.829 1.00 97.19 117 VAL A O 1
ATOM 909 N N . GLY A 1 118 ? -4.647 6.409 20.017 1.00 98.06 118 GLY A N 1
ATOM 910 C CA . GLY A 1 118 ? -5.633 7.363 19.525 1.00 98.06 118 GLY A CA 1
ATOM 911 C C . GLY A 1 118 ? -7.054 6.866 19.750 1.00 98.06 118 GLY A C 1
ATOM 912 O O . GLY A 1 118 ? -7.286 5.677 19.974 1.00 98.06 118 GLY A O 1
ATOM 913 N N . VAL A 1 119 ? -8.003 7.796 19.693 1.00 98.38 119 VAL A N 1
ATOM 914 C CA . VAL A 1 119 ? -9.438 7.510 19.739 1.00 98.38 119 VAL A CA 1
ATOM 915 C C . VAL A 1 119 ? -10.049 8.030 18.447 1.00 98.38 119 VAL A C 1
ATOM 917 O O . VAL A 1 119 ? -9.919 9.210 18.130 1.00 98.38 119 VAL A O 1
ATOM 920 N N . TRP A 1 120 ? -10.717 7.147 17.710 1.00 98.38 120 TRP A N 1
ATOM 921 C CA . TRP A 1 120 ? -11.433 7.488 16.485 1.00 98.38 120 TRP A CA 1
ATOM 922 C C . TRP A 1 120 ? -12.927 7.435 16.762 1.00 98.38 120 TRP A C 1
ATOM 924 O O . TRP A 1 120 ? -13.472 6.373 17.067 1.00 98.38 120 TRP A O 1
ATOM 934 N N . ILE A 1 121 ? -13.568 8.598 16.685 1.00 97.94 121 ILE A N 1
ATOM 935 C CA . ILE A 1 121 ? -15.001 8.765 16.913 1.00 97.94 121 ILE A CA 1
ATOM 936 C C . ILE A 1 121 ? -15.657 8.978 15.553 1.00 97.94 121 ILE A C 1
ATOM 938 O O . ILE A 1 121 ? -15.219 9.832 14.785 1.00 97.94 121 ILE A O 1
ATOM 942 N N . ASP A 1 122 ? -16.703 8.208 15.266 1.00 97.75 122 ASP A N 1
ATOM 943 C CA . ASP A 1 122 ? -17.540 8.397 14.079 1.00 97.75 122 ASP A CA 1
ATOM 944 C C . ASP A 1 122 ? -18.487 9.588 14.297 1.00 97.75 122 ASP A C 1
ATOM 946 O O . ASP A 1 122 ? -19.658 9.441 14.639 1.00 97.75 122 ASP A O 1
ATOM 950 N N . ALA A 1 123 ? -17.917 10.787 14.219 1.00 97.75 123 ALA A N 1
ATOM 951 C CA . ALA A 1 123 ? -18.595 12.066 14.368 1.00 97.75 123 ALA A CA 1
ATOM 952 C C . ALA A 1 123 ? -17.919 13.120 13.475 1.00 97.75 123 ALA A C 1
ATOM 954 O O . ALA A 1 123 ? -16.865 12.887 12.883 1.00 97.75 123 ALA A O 1
ATOM 955 N N . GLY A 1 124 ? -18.525 14.298 13.369 1.00 97.81 124 GLY A N 1
ATOM 956 C CA . GLY A 1 124 ? -18.005 15.415 12.583 1.00 97.81 124 GLY A CA 1
ATOM 957 C C . GLY A 1 124 ? -19.091 16.443 12.292 1.00 97.81 124 GLY A C 1
ATOM 958 O O . GLY A 1 124 ? -20.257 16.206 12.601 1.00 97.81 124 GLY A O 1
ATOM 959 N N . SER A 1 125 ? -18.730 17.557 11.653 1.00 97.75 125 SER A N 1
ATOM 960 C CA . SER A 1 125 ? -19.640 18.699 11.455 1.00 97.75 125 SER A CA 1
ATOM 961 C C . SER A 1 125 ? -20.899 18.400 10.643 1.00 97.75 125 SER A C 1
ATOM 963 O O . SER A 1 125 ? -21.882 19.124 10.733 1.00 97.75 125 SER A O 1
ATOM 965 N N . ARG A 1 126 ? -20.930 17.282 9.903 1.00 97.88 126 ARG A N 1
ATOM 966 C CA . ARG A 1 126 ? -22.166 16.763 9.293 1.00 97.88 126 ARG A CA 1
ATOM 967 C C . ARG A 1 126 ? -23.285 16.531 10.324 1.00 97.88 126 ARG A C 1
ATOM 969 O O . ARG A 1 126 ? -24.451 16.523 9.944 1.00 97.88 126 ARG A O 1
ATOM 976 N N . PHE A 1 127 ? -22.932 16.294 11.583 1.00 97.44 127 PHE A N 1
ATOM 977 C CA . PHE A 1 127 ? -23.844 15.922 12.663 1.00 97.44 127 PHE A CA 1
ATOM 978 C C . PHE A 1 127 ? -24.080 17.060 13.676 1.00 97.44 127 PHE A C 1
ATOM 980 O O . PHE A 1 127 ? -24.525 16.794 14.789 1.00 97.44 127 PHE A O 1
ATOM 987 N N . GLU A 1 128 ? -23.768 18.309 13.319 1.00 97.62 128 GLU A N 1
ATOM 988 C CA . GLU A 1 128 ? -24.103 19.497 14.122 1.00 97.62 128 GLU A CA 1
ATOM 989 C C . GLU A 1 128 ? -25.602 19.862 13.998 1.00 97.62 128 GLU A C 1
ATOM 991 O O . GLU A 1 128 ? -26.257 19.482 13.022 1.00 97.62 128 GLU A O 1
ATOM 996 N N . THR A 1 129 ? -26.147 20.587 14.987 1.00 90.50 129 THR A N 1
ATOM 997 C CA . THR A 1 129 ? -27.548 21.068 15.042 1.00 90.50 129 THR A CA 1
ATOM 998 C C . THR A 1 129 ? -27.626 22.543 15.383 1.00 90.50 129 THR A C 1
ATOM 1000 O O . THR A 1 129 ? -26.959 22.918 16.376 1.00 90.50 129 THR A O 1
#

Solvent-accessible surface area (backbone atoms only — not comparable to full-atom values): 9641 Å² total; per-residue (Å²): 137,88,84,90,84,86,86,85,83,84,84,81,87,84,81,89,81,90,78,92,82,82,91,75,92,67,88,81,72,83,76,78,78,73,75,78,78,78,79,75,82,77,63,66,75,75,45,73,67,46,42,54,49,50,55,51,51,53,53,50,64,64,62,73,67,72,68,64,81,79,55,70,82,72,64,97,68,90,74,93,77,88,57,73,86,77,65,78,68,71,67,72,48,74,46,70,46,98,88,70,49,75,49,77,46,69,74,61,90,87,84,54,98,73,86,86,86,85,84,88,70,102,73,58,82,90,74,64,133

Mean predicted aligned error: 16.18 Å

pLDDT: mean 81.71, std 19.94, range [39.0, 98.62]

Radius of gyration: 46.72 Å; Cα contacts (8 Å, |Δi|>4): 30; chains: 1; bounding box: 69×64×122 Å

Sequence (129 aa):
MAIRHLLNLTRRPHKPSSLTQPARFASLSPAVATPPPKPSPPPPDQMIYDRLAEVVKSKLKRLENPDPRFLRYASPHPTLADHTNILSSPQTRVTTLPNGLRVATESYPGATFTATVGVWIDAGSRFET